Protein AF-A0AAV4IF94-F1 (afdb_monomer_lite)

Radius of gyration: 17.46 Å; chains: 1; bounding box: 34×35×50 Å

Sequence (118 aa):
MRVDFKATEMWFYRKILKVKGCDKRTNNNMLEELSAKRVILQAVAVRRLKCIGHAIGNKNFSLMATVRQGKKKASKHSITYMEDNRKASGMGMQEIVHEFLDSDSYWRRVVLTYGGGR

Organism: NCBI:txid1093978

Secondary structure (DSSP, 8-state):
----HHHHHHHHHHHHTT--GGG---HHHHHHHTT---HHHHHHHHHHHHHHHHHHH-TT-HHHHHHHTT-SPPPHHHHHHHHHHHHHHS--HHHHHHHHHH-HHHHHHHHHHHTT--

Structure (mmCIF, N/CA/C/O backbone):
data_AF-A0AAV4IF94-F1
#
_entry.id   AF-A0AAV4IF94-F1
#
loop_
_atom_site.group_PDB
_atom_site.id
_atom_site.type_symbol
_atom_site.label_atom_id
_atom_site.label_alt_id
_atom_site.label_comp_id
_atom_site.label_asym_id
_atom_site.label_entity_id
_atom_site.label_seq_id
_atom_site.pdbx_PDB_ins_code
_atom_site.Cartn_x
_atom_site.Cartn_y
_atom_site.Cartn_z
_atom_site.occupancy
_atom_site.B_iso_or_equiv
_atom_site.auth_seq_id
_atom_site.auth_comp_id
_atom_site.auth_asym_id
_atom_site.auth_atom_id
_atom_site.pdbx_PDB_model_num
ATOM 1 N N . MET A 1 1 ? -4.686 20.000 -3.535 1.00 40.78 1 MET A N 1
ATOM 2 C CA . MET A 1 1 ? -5.116 19.325 -2.291 1.00 40.78 1 MET A CA 1
ATOM 3 C C . MET A 1 1 ? -4.385 17.990 -2.191 1.00 40.78 1 MET A C 1
ATOM 5 O O . MET A 1 1 ? -4.522 17.175 -3.094 1.00 40.78 1 MET A O 1
ATOM 9 N N . ARG A 1 2 ? -3.529 17.794 -1.179 1.00 58.91 2 ARG A N 1
ATOM 10 C CA . ARG A 1 2 ? -2.791 16.534 -0.974 1.00 58.91 2 ARG A CA 1
ATOM 11 C C . ARG A 1 2 ? -3.663 15.618 -0.120 1.00 58.91 2 ARG A C 1
ATOM 13 O O . ARG A 1 2 ? -3.918 15.946 1.032 1.00 58.91 2 ARG A O 1
ATOM 20 N N . VAL A 1 3 ? -4.145 14.517 -0.686 1.00 66.00 3 VAL A N 1
ATOM 21 C CA . VAL A 1 3 ? -4.924 13.527 0.068 1.00 66.00 3 VAL A CA 1
ATOM 22 C C . VAL A 1 3 ? -3.947 12.565 0.738 1.00 66.00 3 VAL A C 1
ATOM 24 O O . VAL A 1 3 ? -3.199 11.865 0.056 1.00 66.00 3 VAL A O 1
ATOM 27 N N . ASP A 1 4 ? -3.922 12.561 2.069 1.00 80.38 4 ASP A N 1
ATOM 28 C CA . ASP A 1 4 ? -3.169 11.579 2.845 1.00 80.38 4 ASP A CA 1
ATOM 29 C C . ASP A 1 4 ? -4.019 10.316 3.018 1.00 80.38 4 ASP A C 1
ATOM 31 O O . ASP A 1 4 ? -4.918 10.256 3.856 1.00 80.38 4 ASP A O 1
ATOM 35 N N . PHE A 1 5 ? -3.716 9.290 2.223 1.00 83.06 5 PHE A N 1
ATOM 36 C CA . PHE A 1 5 ? -4.433 8.017 2.246 1.00 83.06 5 PHE A CA 1
ATOM 37 C C . PHE A 1 5 ? -4.372 7.307 3.605 1.00 83.06 5 PHE A C 1
ATOM 39 O O . PHE A 1 5 ? -5.317 6.596 3.940 1.00 83.06 5 PHE A O 1
ATOM 46 N N . LYS A 1 6 ? -3.320 7.518 4.415 1.00 84.81 6 LYS A N 1
ATOM 47 C CA . LYS A 1 6 ? -3.251 6.963 5.778 1.00 84.81 6 LYS A CA 1
ATOM 48 C C . LYS A 1 6 ? -4.264 7.652 6.682 1.00 84.81 6 LYS A C 1
ATOM 50 O O . LYS A 1 6 ? -4.968 6.979 7.434 1.00 84.81 6 LYS A O 1
ATOM 55 N N . ALA A 1 7 ? -4.345 8.979 6.604 1.00 87.12 7 ALA A N 1
ATOM 56 C CA . ALA A 1 7 ? -5.310 9.763 7.368 1.00 87.12 7 ALA A CA 1
ATOM 57 C C . ALA A 1 7 ? -6.751 9.458 6.930 1.00 87.12 7 ALA A C 1
ATOM 59 O O . ALA A 1 7 ? -7.622 9.270 7.777 1.00 87.12 7 ALA A O 1
ATOM 60 N N . THR A 1 8 ? -6.989 9.332 5.623 1.00 88.00 8 THR A N 1
ATOM 61 C CA . THR A 1 8 ? -8.291 8.953 5.059 1.00 88.00 8 THR A CA 1
ATOM 62 C C . THR A 1 8 ? -8.726 7.561 5.514 1.00 88.00 8 THR A C 1
ATOM 64 O O . THR A 1 8 ? -9.849 7.392 5.979 1.00 88.00 8 THR A O 1
ATOM 67 N N . GLU A 1 9 ? -7.838 6.568 5.446 1.00 89.56 9 GLU A N 1
ATOM 68 C CA . GLU A 1 9 ? -8.119 5.224 5.954 1.00 89.56 9 GLU A CA 1
ATOM 69 C C . GLU A 1 9 ? -8.448 5.247 7.454 1.00 89.56 9 GLU A C 1
ATOM 71 O O . GLU A 1 9 ? -9.434 4.646 7.881 1.00 89.56 9 GLU A O 1
ATOM 76 N N . MET A 1 10 ? -7.688 6.006 8.251 1.00 90.94 10 MET A N 1
ATOM 77 C CA . MET A 1 10 ? -7.994 6.136 9.675 1.00 90.94 10 MET A CA 1
ATOM 78 C C . MET A 1 10 ? -9.332 6.813 9.946 1.00 90.94 10 MET A C 1
ATOM 80 O O . MET A 1 10 ? -10.014 6.460 10.906 1.00 90.94 10 MET A O 1
ATOM 84 N N . TRP A 1 11 ? -9.716 7.781 9.118 1.00 89.12 11 TRP A N 1
ATOM 85 C CA . TRP A 1 11 ? -11.013 8.433 9.223 1.00 89.12 11 TRP A CA 1
ATOM 86 C C . TRP A 1 11 ? -12.160 7.448 8.969 1.00 89.12 11 TRP A C 1
ATOM 88 O O . TRP A 1 11 ? -13.117 7.428 9.743 1.00 89.12 11 TRP A O 1
ATOM 98 N N . PHE A 1 12 ? -12.037 6.575 7.962 1.00 90.19 12 PHE A N 1
ATOM 99 C CA . PHE A 1 12 ? -13.022 5.517 7.720 1.00 90.19 12 PHE A CA 1
ATOM 100 C C . PHE A 1 12 ? -13.141 4.565 8.914 1.00 90.19 12 PHE A C 1
ATOM 102 O O . PHE A 1 12 ? -14.250 4.322 9.388 1.00 90.19 12 PHE A O 1
ATOM 109 N N . TYR A 1 13 ? -12.020 4.091 9.465 1.00 90.69 13 TYR A N 1
ATOM 110 C CA . TYR A 1 13 ? -12.038 3.210 10.639 1.00 90.69 13 TYR A CA 1
ATOM 111 C C . TYR A 1 13 ? -12.658 3.881 11.871 1.00 90.69 13 TYR A C 1
ATOM 113 O O . TYR A 1 13 ? -13.479 3.267 12.550 1.00 90.69 13 TYR A O 1
ATOM 121 N N . ARG A 1 14 ? -12.378 5.169 12.112 1.00 90.38 14 ARG A N 1
ATOM 122 C CA . ARG A 1 14 ? -13.033 5.944 13.184 1.00 90.38 14 ARG A CA 1
ATOM 123 C C . ARG A 1 14 ? -14.549 6.014 13.018 1.00 90.38 14 ARG A C 1
ATOM 125 O O . ARG A 1 14 ? -15.267 5.968 14.014 1.00 90.38 14 ARG A O 1
ATOM 132 N N . LYS A 1 15 ? -15.038 6.137 11.780 1.00 90.44 15 LYS A N 1
ATOM 133 C CA . LYS A 1 15 ? -16.476 6.160 11.481 1.00 90.44 15 LYS A CA 1
ATOM 134 C C . LYS A 1 15 ? -17.131 4.798 11.691 1.00 90.44 15 LYS A C 1
ATOM 136 O O . LYS A 1 15 ? -18.201 4.755 12.289 1.00 90.44 15 LYS A O 1
ATOM 141 N N . ILE A 1 16 ? -16.479 3.714 11.267 1.00 90.00 16 ILE A N 1
ATOM 142 C CA . ILE A 1 16 ? -16.959 2.337 11.477 1.00 90.00 16 ILE A CA 1
ATOM 143 C C . ILE A 1 16 ? -17.067 2.029 12.976 1.00 90.00 16 ILE A C 1
ATOM 145 O O . ILE A 1 16 ? -18.111 1.575 13.435 1.00 90.00 16 ILE A O 1
ATOM 149 N N . LEU A 1 17 ? -16.030 2.366 13.746 1.00 88.25 17 LEU A N 1
ATOM 150 C CA . LEU A 1 17 ? -15.977 2.167 15.198 1.00 88.25 17 LEU A CA 1
ATOM 151 C C . LEU A 1 17 ? -16.796 3.196 15.999 1.00 88.25 17 LEU A C 1
ATOM 153 O O . LEU A 1 17 ? -16.843 3.123 17.223 1.00 88.25 17 LEU A O 1
ATOM 157 N N . LYS A 1 18 ? -17.424 4.177 15.331 1.00 90.00 18 LYS A N 1
ATOM 158 C CA . LYS A 1 18 ? -18.195 5.270 15.954 1.00 90.00 18 LYS A CA 1
ATOM 159 C C . LYS A 1 18 ? -17.442 5.982 17.095 1.00 90.00 18 LYS A C 1
ATOM 161 O O . LYS A 1 18 ? -18.048 6.379 18.088 1.00 90.00 18 LYS A O 1
ATOM 166 N N . VAL A 1 19 ? -16.130 6.168 16.938 1.00 86.00 19 VAL A N 1
ATOM 167 C CA . VAL A 1 19 ? -15.259 6.767 17.965 1.00 86.00 19 VAL A CA 1
ATOM 168 C C . VAL A 1 19 ? -15.695 8.202 18.253 1.00 86.00 19 VAL A C 1
ATOM 170 O O . VAL A 1 19 ? -15.755 9.030 17.337 1.00 86.00 19 VAL A O 1
ATOM 173 N N . LYS A 1 20 ? -15.956 8.526 19.523 1.00 83.06 20 LYS A N 1
ATOM 174 C CA . LYS A 1 20 ? -16.226 9.901 19.950 1.00 83.06 20 LYS A CA 1
ATOM 175 C C . LYS A 1 20 ? -14.902 10.646 20.109 1.00 83.06 20 LYS A C 1
ATOM 177 O O . LYS A 1 20 ? -13.887 10.071 20.495 1.00 83.06 20 LYS A O 1
ATOM 182 N N . GLY A 1 21 ? -14.897 11.953 19.839 1.00 74.12 21 GLY A N 1
ATOM 183 C CA . GLY A 1 21 ? -13.679 12.774 19.945 1.00 74.12 21 GLY A CA 1
ATOM 184 C C . GLY A 1 21 ? -13.031 12.733 21.337 1.00 74.12 21 GLY A C 1
ATOM 185 O O . GLY A 1 21 ? -11.813 12.835 21.458 1.00 74.12 21 GLY A O 1
ATOM 186 N N . CYS A 1 22 ? -13.838 12.508 22.375 1.00 80.25 22 CYS A N 1
ATOM 187 C CA . CYS A 1 22 ? -13.405 12.416 23.766 1.00 80.25 22 CYS A CA 1
ATOM 188 C C . CYS A 1 22 ? -12.680 11.104 24.109 1.00 80.25 22 CYS A C 1
ATOM 190 O O . CYS A 1 22 ? -11.950 11.073 25.094 1.00 80.25 22 CYS A O 1
ATOM 192 N N . ASP A 1 23 ? -12.825 10.049 23.299 1.00 78.81 23 ASP A N 1
ATOM 193 C CA . ASP A 1 23 ? -12.333 8.701 23.630 1.00 78.81 23 ASP A CA 1
ATOM 194 C C . ASP A 1 23 ? -10.800 8.573 23.537 1.00 78.81 23 ASP A C 1
ATOM 196 O O . ASP A 1 23 ? -10.254 7.511 23.825 1.00 78.81 23 ASP A O 1
ATOM 200 N N . LYS A 1 24 ? -10.091 9.625 23.085 1.00 79.38 24 LYS A N 1
ATOM 201 C CA . LYS A 1 24 ? -8.620 9.691 22.922 1.00 79.38 24 LYS A CA 1
ATOM 202 C C . LYS A 1 24 ? -7.994 8.427 22.296 1.00 79.38 24 LYS A C 1
ATOM 204 O O . LYS A 1 24 ? -6.855 8.075 22.593 1.00 79.38 24 LYS A O 1
ATOM 209 N N . ARG A 1 25 ? -8.708 7.748 21.385 1.00 84.19 25 ARG A N 1
ATOM 210 C CA . ARG A 1 25 ? -8.216 6.512 20.753 1.00 84.19 25 ARG A CA 1
ATOM 211 C C . ARG A 1 25 ? -7.068 6.782 19.785 1.00 84.19 25 ARG A C 1
ATOM 213 O O . ARG A 1 25 ? -7.185 7.612 18.870 1.00 84.19 25 ARG A O 1
ATOM 220 N N . THR A 1 26 ? -5.984 6.031 19.958 1.00 88.19 26 THR A N 1
ATOM 221 C CA . THR A 1 26 ? -4.805 6.061 19.087 1.00 88.19 26 THR A CA 1
ATOM 222 C C . THR A 1 26 ? -5.046 5.274 17.798 1.00 88.19 26 THR A C 1
ATOM 224 O O . THR A 1 26 ? -5.944 4.438 17.709 1.00 88.19 26 THR A O 1
ATOM 227 N N . ASN A 1 27 ? -4.232 5.541 16.772 1.00 85.88 27 ASN A N 1
ATOM 228 C CA . ASN A 1 27 ? -4.340 4.833 15.494 1.00 85.88 27 ASN A CA 1
ATOM 229 C C . ASN A 1 27 ? -4.049 3.333 15.618 1.00 85.88 27 ASN A C 1
ATOM 231 O O . ASN A 1 27 ? -4.677 2.554 14.912 1.00 85.88 27 ASN A O 1
ATOM 235 N N . ASN A 1 28 ? -3.136 2.941 16.510 1.00 85.81 28 ASN A N 1
ATOM 236 C CA . ASN A 1 28 ? -2.769 1.538 16.709 1.00 85.81 28 ASN A CA 1
ATOM 237 C C . ASN A 1 28 ? -3.906 0.759 17.370 1.00 85.81 28 ASN A C 1
ATOM 239 O O . ASN A 1 28 ? -4.298 -0.278 16.853 1.00 85.81 28 ASN A O 1
ATOM 243 N N . ASN A 1 29 ? -4.512 1.328 18.416 1.00 87.06 29 ASN A N 1
ATOM 244 C CA . ASN A 1 29 ? -5.628 0.708 19.126 1.00 87.06 29 ASN A CA 1
ATOM 245 C C . ASN A 1 29 ? -6.804 0.393 18.179 1.00 87.06 29 ASN A C 1
ATOM 247 O O . ASN A 1 29 ? -7.326 -0.714 18.182 1.00 87.06 29 ASN A O 1
ATOM 251 N N . MET A 1 30 ? -7.148 1.317 17.273 1.00 86.44 30 MET A N 1
ATOM 252 C CA . MET A 1 30 ? -8.211 1.071 16.287 1.00 86.44 30 MET A CA 1
ATOM 253 C C . MET A 1 30 ? -7.867 -0.024 15.270 1.00 86.44 30 MET A C 1
ATOM 255 O O . MET A 1 30 ? -8.762 -0.713 14.790 1.00 86.44 30 MET A O 1
ATOM 259 N N . LEU A 1 31 ? -6.593 -0.160 14.888 1.00 87.38 31 LEU A N 1
ATOM 260 C CA . LEU A 1 31 ? -6.167 -1.214 13.962 1.00 87.38 31 LEU A CA 1
ATOM 261 C C . LEU A 1 31 ? -6.176 -2.585 14.638 1.00 87.38 31 LEU A C 1
ATOM 263 O O . LEU A 1 31 ? -6.569 -3.558 14.000 1.00 87.38 31 LEU A O 1
ATOM 267 N N . GLU A 1 32 ? -5.768 -2.646 15.907 1.00 87.31 32 GLU A N 1
ATOM 268 C CA . GLU A 1 32 ? -5.824 -3.850 16.740 1.00 87.31 32 GLU A CA 1
ATOM 269 C C . GLU A 1 32 ? -7.272 -4.309 16.942 1.00 87.31 32 GLU A C 1
ATOM 271 O O . GLU A 1 32 ? -7.593 -5.463 16.671 1.00 87.31 32 GLU A O 1
ATOM 276 N N . GLU A 1 33 ? -8.168 -3.391 17.311 1.00 86.25 33 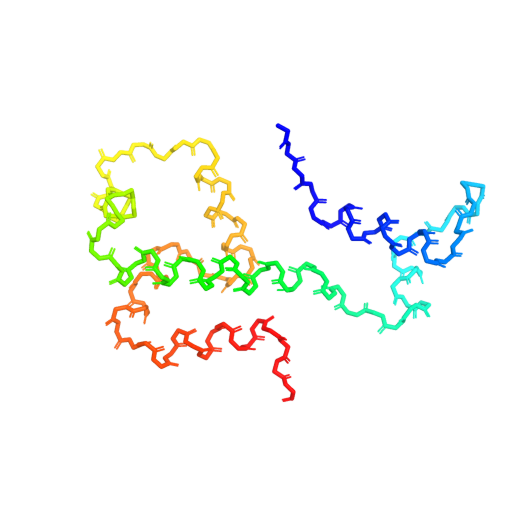GLU A N 1
ATOM 277 C CA . GLU A 1 33 ? -9.595 -3.671 17.521 1.00 86.25 33 GLU A CA 1
ATOM 278 C C . GLU A 1 33 ? -10.284 -4.195 16.253 1.00 86.25 33 GLU A C 1
ATOM 280 O O . GLU A 1 33 ? -11.080 -5.127 16.312 1.00 86.25 33 GLU A O 1
ATOM 285 N N . LEU A 1 34 ? -9.942 -3.640 15.087 1.00 85.12 34 LEU A N 1
ATOM 286 C CA . LEU A 1 34 ? -10.459 -4.110 13.799 1.00 85.12 34 LEU A CA 1
ATOM 287 C C . LEU A 1 34 ? -9.708 -5.329 13.249 1.00 85.12 34 LEU A C 1
ATOM 289 O O . LEU A 1 34 ? -10.072 -5.821 12.181 1.00 85.12 34 LEU A O 1
ATOM 293 N N . SER A 1 35 ? -8.635 -5.780 13.914 1.00 83.88 35 SER A N 1
ATOM 294 C CA . SER A 1 35 ? -7.689 -6.770 13.376 1.00 83.88 35 SER A CA 1
ATOM 295 C C . SER A 1 35 ? -7.265 -6.453 11.929 1.00 83.88 35 SER A C 1
ATOM 297 O O . SER A 1 35 ? -7.056 -7.338 11.097 1.00 83.88 35 SER A O 1
ATOM 299 N N . ALA A 1 36 ? -7.173 -5.161 11.597 1.00 78.19 36 ALA A N 1
ATOM 300 C CA . ALA A 1 36 ? -7.078 -4.681 10.227 1.00 78.19 36 ALA A CA 1
ATOM 301 C C . ALA A 1 36 ? -5.629 -4.376 9.836 1.00 78.19 36 ALA A C 1
ATOM 303 O O . ALA A 1 36 ? -4.965 -3.507 10.403 1.00 78.19 36 ALA A O 1
ATOM 304 N N . LYS A 1 37 ? -5.155 -5.021 8.767 1.00 73.62 37 LYS A N 1
ATOM 305 C CA . LYS A 1 37 ? -3.865 -4.711 8.137 1.00 73.62 37 LYS A CA 1
ATOM 306 C C . LYS A 1 37 ? -4.046 -3.672 7.032 1.00 73.62 37 LYS A C 1
ATOM 308 O O . LYS A 1 37 ? -4.157 -4.063 5.882 1.00 73.62 37 LYS A O 1
ATOM 313 N N . ARG A 1 38 ? -4.100 -2.373 7.370 1.00 81.38 38 ARG A N 1
ATOM 314 C CA . ARG A 1 38 ? -3.960 -1.208 6.445 1.00 81.38 38 ARG A CA 1
ATOM 315 C C . ARG A 1 38 ? -4.437 -1.445 4.990 1.00 81.38 38 ARG A C 1
ATOM 317 O O . ARG A 1 38 ? -3.726 -1.150 4.024 1.00 81.38 38 ARG A O 1
ATOM 324 N N . VAL A 1 39 ? -5.636 -2.010 4.841 1.00 82.94 39 VAL A N 1
ATOM 325 C CA . VAL A 1 39 ? -6.089 -2.656 3.599 1.00 82.94 39 VAL A CA 1
ATOM 326 C C . VAL A 1 39 ? -6.265 -1.636 2.479 1.00 82.94 39 VAL A C 1
ATOM 328 O O . VAL A 1 39 ? -5.923 -1.896 1.325 1.00 82.94 39 VAL A O 1
ATOM 331 N N . ILE A 1 40 ? -6.759 -0.441 2.809 1.00 83.19 40 ILE A N 1
ATOM 332 C CA . ILE A 1 40 ? -7.014 0.611 1.823 1.00 83.19 40 ILE A CA 1
ATOM 333 C C . ILE A 1 40 ? -5.689 1.137 1.284 1.00 83.19 40 ILE A C 1
ATOM 335 O O . ILE A 1 40 ? -5.520 1.273 0.070 1.00 83.19 40 ILE A O 1
ATOM 339 N N . LEU A 1 41 ? -4.729 1.401 2.173 1.00 84.25 41 LEU A N 1
ATOM 340 C CA . LEU A 1 41 ? -3.415 1.896 1.778 1.00 84.25 41 LEU A CA 1
ATOM 341 C C . LEU A 1 41 ? -2.703 0.895 0.859 1.00 84.25 41 LEU A C 1
ATOM 343 O O . LEU A 1 41 ? -2.152 1.281 -0.174 1.00 84.25 41 LEU A O 1
ATOM 347 N N . GLN A 1 42 ? -2.785 -0.391 1.199 1.00 83.56 42 GLN A N 1
ATOM 348 C CA . GLN A 1 42 ? -2.238 -1.482 0.402 1.00 83.56 42 GLN A CA 1
ATOM 349 C C . GLN A 1 42 ? -2.903 -1.567 -0.980 1.00 83.56 42 GLN A C 1
ATOM 351 O O . GLN A 1 42 ? -2.233 -1.602 -2.013 1.00 83.56 42 GLN A O 1
ATOM 356 N N . ALA A 1 43 ? -4.233 -1.503 -1.024 1.00 85.81 43 ALA A N 1
ATOM 357 C CA . ALA A 1 43 ? -4.998 -1.560 -2.262 1.00 85.81 43 ALA A CA 1
ATOM 358 C C . ALA A 1 43 ? -4.742 -0.350 -3.184 1.00 85.81 43 ALA A C 1
ATOM 360 O O . ALA A 1 43 ? -4.800 -0.479 -4.413 1.00 85.81 43 ALA A O 1
ATOM 361 N N . VAL A 1 44 ? -4.461 0.826 -2.613 1.00 85.19 44 VAL A N 1
ATOM 362 C CA . VAL A 1 44 ? -4.037 2.022 -3.356 1.00 85.19 44 VAL A CA 1
ATOM 363 C C . VAL A 1 44 ? -2.623 1.842 -3.905 1.00 85.19 44 VAL A C 1
ATOM 365 O O . VAL A 1 44 ? -2.394 2.154 -5.074 1.00 85.19 44 VAL A O 1
ATOM 368 N N . ALA A 1 45 ? -1.692 1.301 -3.115 1.00 82.06 45 ALA A N 1
ATOM 369 C CA . ALA A 1 45 ? -0.326 1.026 -3.562 1.00 82.06 45 ALA A CA 1
ATOM 370 C C . ALA A 1 45 ? -0.301 0.057 -4.758 1.00 82.06 45 ALA A C 1
ATOM 372 O O . ALA A 1 45 ? 0.290 0.370 -5.790 1.00 82.06 45 ALA A O 1
ATOM 373 N N . VAL A 1 46 ? -1.043 -1.053 -4.682 1.00 85.44 46 VAL A N 1
ATOM 374 C CA . VAL A 1 46 ? -1.186 -2.019 -5.789 1.00 85.44 46 VAL A CA 1
ATOM 375 C C . VAL A 1 46 ? -1.718 -1.355 -7.057 1.00 85.44 46 VAL A C 1
ATOM 377 O O . VAL A 1 46 ? -1.199 -1.584 -8.148 1.00 85.44 46 VAL A O 1
ATOM 380 N N . ARG A 1 47 ? -2.758 -0.519 -6.939 1.00 85.62 47 ARG A N 1
ATOM 381 C CA . ARG A 1 47 ? -3.330 0.194 -8.092 1.00 85.62 47 ARG A CA 1
ATOM 382 C C . ARG A 1 47 ? -2.335 1.169 -8.708 1.00 85.62 47 ARG A C 1
ATOM 384 O O . ARG A 1 47 ? -2.232 1.215 -9.929 1.00 85.62 47 ARG A O 1
ATOM 391 N N . ARG A 1 48 ? -1.582 1.908 -7.887 1.00 82.69 48 ARG A N 1
ATOM 392 C CA . ARG A 1 48 ? -0.529 2.814 -8.372 1.00 82.69 48 ARG A CA 1
ATOM 393 C C . ARG A 1 48 ? 0.522 2.057 -9.173 1.00 82.69 48 ARG A C 1
ATOM 395 O O . ARG A 1 48 ? 0.810 2.466 -10.292 1.00 82.69 48 ARG A O 1
ATOM 402 N N . LEU A 1 49 ? 1.015 0.932 -8.652 1.00 80.25 49 LEU A N 1
ATOM 403 C CA . LEU 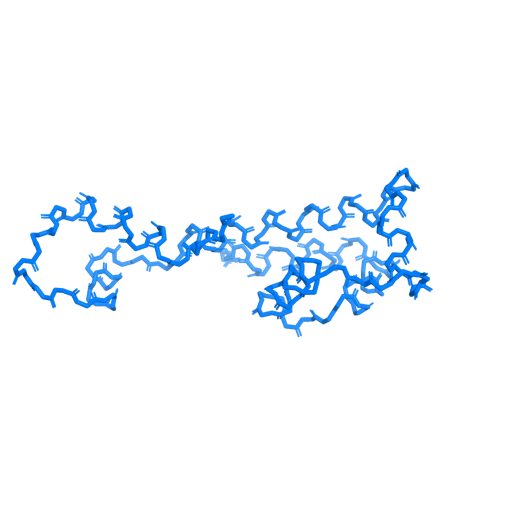A 1 49 ? 1.962 0.084 -9.374 1.00 80.25 49 LEU A CA 1
ATOM 404 C C . LEU A 1 49 ? 1.352 -0.398 -10.698 1.00 80.25 49 LEU A C 1
ATOM 406 O O . LEU A 1 49 ? 1.919 -0.158 -11.756 1.00 80.25 49 LEU A O 1
ATOM 410 N N . LYS A 1 50 ? 0.134 -0.948 -10.705 1.00 84.00 50 LYS A N 1
ATOM 411 C CA . LYS A 1 50 ? -0.528 -1.352 -11.963 1.00 84.00 50 LYS A CA 1
ATOM 412 C C . LYS A 1 50 ? -0.612 -0.221 -12.996 1.00 84.00 50 LYS A C 1
ATOM 414 O O . LYS A 1 50 ? -0.321 -0.458 -14.166 1.00 84.00 50 LYS A O 1
ATOM 419 N N . CYS A 1 51 ? -0.946 1.000 -12.573 1.00 82.00 51 CYS A N 1
ATOM 420 C CA . CYS A 1 51 ? -0.959 2.166 -13.460 1.00 82.00 51 CYS A CA 1
ATOM 421 C C . CYS A 1 51 ? 0.427 2.477 -14.040 1.00 82.00 51 CYS A C 1
ATOM 423 O O . CYS A 1 51 ? 0.528 2.800 -15.219 1.00 82.00 51 CYS A O 1
ATOM 425 N N . ILE A 1 52 ? 1.490 2.357 -13.241 1.00 78.56 52 ILE A N 1
ATOM 426 C CA . ILE A 1 52 ? 2.871 2.564 -13.698 1.00 78.56 52 ILE A CA 1
ATOM 427 C C . ILE A 1 52 ? 3.255 1.517 -14.734 1.00 78.56 52 ILE A C 1
ATOM 429 O O . ILE A 1 52 ? 3.728 1.887 -15.802 1.00 78.56 52 ILE A O 1
ATOM 433 N N . GLY A 1 53 ? 2.991 0.236 -14.465 1.00 76.94 53 GLY A N 1
ATOM 434 C CA . GLY A 1 53 ? 3.257 -0.830 -15.430 1.00 76.94 53 GLY A CA 1
ATOM 435 C C . GLY A 1 53 ? 2.511 -0.608 -16.748 1.00 76.94 53 GLY A C 1
ATOM 436 O O . GLY A 1 53 ? 3.105 -0.677 -17.820 1.00 76.94 53 GLY A O 1
ATOM 437 N N . HIS A 1 54 ? 1.230 -0.229 -16.682 1.00 80.12 54 HIS A N 1
ATOM 438 C CA . HIS A 1 54 ? 0.461 0.121 -17.879 1.00 80.12 54 HIS A CA 1
ATOM 439 C C . HIS A 1 54 ? 1.072 1.308 -18.642 1.00 80.12 54 HIS A C 1
ATOM 441 O O . HIS A 1 54 ? 1.178 1.271 -19.866 1.00 80.12 54 HIS A O 1
ATOM 447 N N . ALA A 1 55 ? 1.508 2.347 -17.930 1.00 76.25 55 ALA A N 1
ATOM 448 C CA . ALA A 1 55 ? 2.100 3.531 -18.539 1.00 76.25 55 ALA A CA 1
ATOM 449 C C . ALA A 1 55 ? 3.516 3.288 -19.102 1.00 76.25 55 ALA A C 1
ATOM 451 O O . ALA A 1 55 ? 3.907 3.970 -20.044 1.00 76.25 55 ALA A O 1
ATOM 452 N N . ILE A 1 56 ? 4.278 2.329 -18.560 1.00 73.75 56 ILE A N 1
ATOM 453 C CA . ILE A 1 56 ? 5.579 1.904 -19.109 1.00 73.75 56 ILE A CA 1
ATOM 454 C C . ILE A 1 56 ? 5.379 1.039 -20.361 1.00 73.75 56 ILE A C 1
ATOM 456 O O . ILE A 1 56 ? 6.071 1.242 -21.358 1.00 73.75 56 ILE A O 1
ATOM 460 N N . GLY A 1 57 ? 4.432 0.096 -20.326 1.00 69.81 57 GLY A N 1
ATOM 461 C CA . GLY A 1 57 ? 4.162 -0.810 -21.447 1.00 69.81 57 GLY A CA 1
ATOM 462 C C . GLY A 1 57 ? 3.511 -0.128 -22.654 1.00 69.81 57 GLY A C 1
ATOM 463 O O . GLY A 1 57 ? 3.664 -0.582 -23.787 1.00 69.81 57 GLY A O 1
ATOM 464 N N . ASN A 1 58 ? 2.803 0.982 -22.440 1.00 72.75 58 ASN A N 1
ATOM 465 C CA . ASN A 1 58 ? 2.105 1.690 -23.504 1.00 72.75 58 ASN A CA 1
ATOM 466 C C . ASN A 1 58 ? 2.979 2.794 -24.129 1.00 72.75 58 ASN A C 1
ATOM 468 O O . ASN A 1 58 ? 3.219 3.841 -23.528 1.00 72.75 58 ASN A O 1
ATOM 472 N N . LYS A 1 59 ? 3.387 2.594 -25.389 1.00 61.97 59 LYS A N 1
ATOM 473 C CA . LYS A 1 59 ? 4.195 3.551 -26.173 1.00 61.97 59 LYS A CA 1
ATOM 474 C C . LYS A 1 59 ? 3.522 4.921 -26.362 1.00 61.97 59 LYS A C 1
ATOM 476 O O . LYS A 1 59 ? 4.220 5.899 -26.618 1.00 61.97 59 LYS A O 1
ATOM 481 N N . ASN A 1 60 ? 2.201 5.011 -26.187 1.00 61.81 60 ASN A N 1
ATOM 482 C CA . ASN A 1 60 ? 1.443 6.258 -26.321 1.00 61.81 60 ASN A CA 1
ATOM 483 C C . ASN A 1 60 ? 1.491 7.139 -25.057 1.00 61.81 60 ASN A C 1
ATOM 485 O O . ASN A 1 60 ? 1.117 8.311 -25.112 1.00 61.81 60 ASN A O 1
ATOM 489 N N . PHE A 1 61 ? 1.984 6.632 -23.918 1.00 62.66 61 PHE A N 1
ATOM 490 C CA . PHE A 1 61 ? 2.183 7.435 -22.706 1.00 62.66 61 PHE A CA 1
ATOM 491 C C . PHE A 1 61 ? 3.487 8.250 -22.789 1.00 62.66 61 PHE A C 1
ATOM 493 O O . PHE A 1 61 ? 4.509 7.942 -22.169 1.00 62.66 61 PHE A O 1
ATOM 500 N N . SER A 1 62 ? 3.436 9.353 -23.540 1.00 56.97 62 SER A N 1
ATOM 501 C CA . SER A 1 62 ? 4.576 10.256 -23.781 1.00 56.97 62 SER A CA 1
ATOM 502 C C . SER A 1 62 ? 5.211 10.823 -22.502 1.00 56.97 62 SER A C 1
ATOM 504 O O . SER A 1 62 ? 6.414 11.095 -22.475 1.00 56.97 62 SER A O 1
ATOM 506 N N . LEU A 1 63 ? 4.431 10.965 -21.421 1.00 58.12 63 LEU A N 1
ATOM 507 C CA . LEU A 1 63 ? 4.890 11.491 -20.133 1.00 58.12 63 LEU A CA 1
ATOM 508 C C . LEU A 1 63 ? 5.883 10.547 -19.439 1.00 58.12 63 LEU A C 1
ATOM 510 O O . LEU A 1 63 ? 6.910 10.995 -18.932 1.00 58.12 63 LEU A O 1
ATOM 514 N N . MET A 1 64 ? 5.616 9.238 -19.455 1.00 59.88 64 MET A N 1
ATOM 515 C CA . MET A 1 64 ? 6.535 8.257 -18.870 1.00 59.88 64 MET A CA 1
ATOM 516 C C . MET A 1 64 ? 7.760 8.057 -19.752 1.00 59.88 64 MET A C 1
ATOM 518 O O . MET A 1 64 ? 8.855 7.893 -19.227 1.00 59.88 64 MET A O 1
ATOM 522 N N . ALA A 1 65 ? 7.615 8.179 -21.075 1.00 58.19 65 ALA A N 1
ATOM 523 C CA . ALA A 1 65 ? 8.750 8.199 -21.992 1.00 58.19 65 ALA A CA 1
ATOM 524 C C . ALA A 1 65 ? 9.682 9.404 -21.744 1.00 58.19 65 ALA A C 1
ATOM 526 O O . ALA A 1 65 ? 10.902 9.251 -21.773 1.00 58.19 65 ALA A O 1
ATOM 527 N N . THR A 1 66 ? 9.142 10.589 -21.436 1.00 59.56 66 THR A N 1
ATOM 528 C CA . THR A 1 66 ? 9.960 11.781 -21.129 1.00 59.56 66 THR A CA 1
ATOM 529 C C . THR A 1 66 ? 10.618 11.722 -19.751 1.00 59.56 66 THR A C 1
ATOM 531 O O . THR A 1 66 ? 11.764 12.153 -19.622 1.00 59.56 66 THR A O 1
ATOM 534 N N . VAL A 1 67 ? 9.941 11.160 -18.741 1.00 58.81 67 VAL A N 1
ATOM 535 C CA . VAL A 1 67 ? 10.539 10.877 -17.422 1.00 58.81 67 VAL A CA 1
ATOM 536 C C . VAL A 1 67 ? 11.618 9.795 -17.535 1.00 58.81 67 VAL A C 1
ATOM 538 O O . VAL A 1 67 ? 12.711 9.980 -17.007 1.00 58.81 67 VAL A O 1
ATOM 541 N N . ARG A 1 68 ? 11.362 8.716 -18.290 1.00 56.78 68 ARG A N 1
ATOM 542 C CA . ARG A 1 68 ? 12.329 7.644 -18.594 1.00 56.78 68 ARG A CA 1
ATOM 543 C C . ARG A 1 68 ? 13.602 8.185 -19.240 1.00 56.78 68 ARG A C 1
ATOM 545 O O . ARG A 1 68 ? 14.685 7.711 -18.933 1.00 56.78 68 ARG A O 1
ATOM 552 N N . GLN A 1 69 ? 13.477 9.169 -20.128 1.00 60.38 69 GLN A N 1
ATOM 553 C CA . GLN A 1 69 ? 14.614 9.770 -20.827 1.00 60.38 69 GLN A CA 1
ATOM 554 C C . GLN A 1 69 ? 15.333 10.862 -20.012 1.00 60.38 69 GLN A C 1
ATOM 556 O O . GLN A 1 69 ? 16.306 11.422 -20.505 1.00 60.38 69 GLN A O 1
ATOM 561 N N . GLY A 1 70 ? 14.851 11.225 -18.814 1.00 57.88 70 GLY A N 1
ATOM 562 C CA . GLY A 1 70 ? 15.442 12.296 -17.997 1.00 57.88 70 GLY A CA 1
ATOM 563 C C . GLY A 1 70 ? 15.347 13.701 -18.613 1.00 57.88 70 GLY A C 1
ATOM 564 O O . GLY A 1 70 ? 15.920 14.650 -18.087 1.00 57.88 70 GLY A O 1
ATOM 565 N N . LYS A 1 71 ? 14.609 13.861 -19.721 1.00 56.38 71 LYS A N 1
ATOM 566 C CA . LYS A 1 71 ? 14.587 15.085 -20.545 1.00 56.38 71 LYS A CA 1
ATOM 567 C C . LYS A 1 71 ? 13.705 16.207 -19.987 1.00 56.38 71 LYS A C 1
ATOM 569 O O . LYS A 1 71 ? 13.730 17.318 -20.506 1.00 56.38 71 LYS A O 1
ATOM 574 N N . LYS A 1 72 ? 12.910 15.943 -18.945 1.00 58.62 72 LYS A N 1
ATOM 575 C CA . LYS A 1 72 ? 12.098 16.954 -18.247 1.00 58.62 72 LYS A CA 1
ATOM 576 C C . LYS A 1 72 ? 12.345 16.894 -16.746 1.00 58.62 72 LYS A C 1
ATOM 578 O O . LYS A 1 72 ? 12.290 15.817 -16.156 1.00 58.62 72 LYS A O 1
ATOM 583 N N . LYS A 1 73 ? 12.519 18.065 -16.115 1.00 57.69 73 LYS A N 1
ATOM 584 C CA . LYS A 1 73 ? 12.435 18.189 -14.653 1.00 57.69 73 LYS A CA 1
ATOM 585 C C . LYS A 1 73 ? 11.073 17.662 -14.207 1.00 57.69 73 LYS A C 1
ATOM 587 O O . LYS A 1 73 ? 10.033 18.171 -14.628 1.00 57.69 73 LYS A O 1
ATOM 592 N N . ALA A 1 74 ? 11.088 16.629 -13.372 1.00 61.25 74 ALA A N 1
ATOM 593 C CA . ALA A 1 74 ? 9.881 16.117 -12.752 1.00 61.25 74 ALA A CA 1
ATOM 594 C C . ALA A 1 74 ? 9.234 17.241 -11.932 1.00 61.25 74 ALA A C 1
ATOM 596 O O . ALA A 1 74 ? 9.901 17.930 -11.158 1.00 61.25 74 ALA A O 1
ATOM 597 N N . SER A 1 75 ? 7.928 17.447 -12.104 1.00 66.38 75 SER A N 1
ATOM 598 C CA . SER A 1 75 ? 7.195 18.357 -11.227 1.00 66.38 75 SER A CA 1
ATOM 599 C C . SER A 1 75 ? 7.284 17.856 -9.782 1.00 66.38 75 SER A C 1
ATOM 601 O O . SER A 1 75 ? 7.425 16.655 -9.543 1.00 66.38 75 SER A O 1
ATOM 603 N N . LYS A 1 76 ? 7.127 18.746 -8.796 1.00 66.69 76 LYS A N 1
ATOM 604 C CA . LYS A 1 76 ? 7.084 18.368 -7.369 1.00 66.69 76 LYS A CA 1
ATOM 605 C C . LYS A 1 76 ? 6.109 17.209 -7.096 1.00 66.69 76 LYS A C 1
ATOM 607 O O . LYS A 1 76 ? 6.406 16.324 -6.300 1.00 66.69 76 LYS A O 1
ATOM 612 N N . HIS A 1 77 ? 4.980 17.189 -7.807 1.00 65.88 77 HIS A N 1
ATOM 613 C CA . HIS A 1 77 ? 3.978 16.125 -7.731 1.00 65.88 77 HIS A CA 1
ATOM 614 C C . HIS A 1 77 ? 4.479 14.796 -8.309 1.00 65.88 77 HIS A C 1
ATOM 616 O O . HIS A 1 77 ? 4.229 13.753 -7.717 1.00 65.88 77 HIS A O 1
ATOM 622 N N . SER A 1 78 ? 5.220 14.832 -9.418 1.00 64.81 78 SER A N 1
ATOM 623 C CA . SER A 1 78 ? 5.851 13.647 -10.010 1.00 64.81 78 SER A CA 1
ATOM 624 C C . SER A 1 78 ? 6.947 13.075 -9.101 1.00 64.81 78 SER A C 1
ATOM 626 O O . SER A 1 78 ? 6.984 11.870 -8.878 1.00 64.81 78 SER A O 1
ATOM 628 N N . ILE A 1 79 ? 7.761 13.934 -8.474 1.00 66.06 79 ILE A N 1
ATOM 629 C CA . ILE A 1 79 ? 8.770 13.521 -7.480 1.00 66.06 79 ILE A CA 1
ATOM 630 C C . ILE A 1 79 ? 8.098 12.853 -6.278 1.00 66.06 79 ILE A C 1
ATOM 632 O O . ILE A 1 79 ? 8.469 11.749 -5.904 1.00 66.06 79 ILE A O 1
ATOM 636 N N . THR A 1 80 ? 7.062 13.482 -5.713 1.00 68.00 80 THR A N 1
ATOM 637 C CA . THR A 1 80 ? 6.305 12.902 -4.590 1.00 68.00 80 THR A CA 1
ATOM 638 C C . THR A 1 80 ? 5.652 11.575 -4.972 1.00 68.00 80 THR A C 1
ATOM 640 O O . THR A 1 80 ? 5.663 10.639 -4.183 1.00 68.00 80 THR A O 1
ATOM 643 N N . TYR A 1 81 ? 5.103 11.469 -6.184 1.00 69.75 81 TYR A N 1
ATOM 644 C CA . TYR A 1 81 ? 4.527 10.223 -6.680 1.00 69.75 81 TYR A CA 1
ATOM 645 C C . TYR A 1 81 ? 5.587 9.117 -6.767 1.00 69.75 81 TYR A C 1
ATOM 647 O O . TYR A 1 81 ? 5.355 8.012 -6.284 1.00 69.75 81 TYR 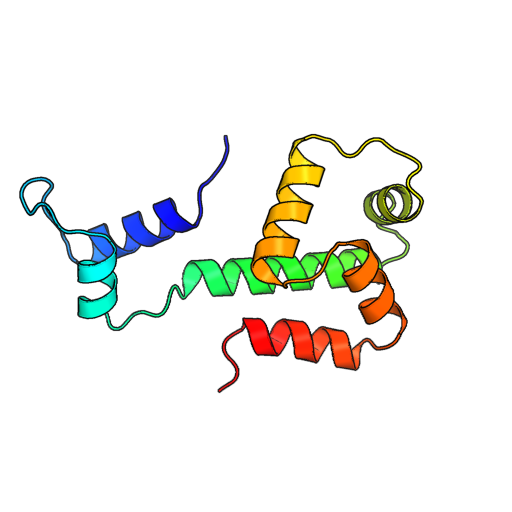A O 1
ATOM 655 N N . MET A 1 82 ? 6.771 9.422 -7.308 1.00 71.00 82 MET A N 1
ATOM 656 C CA . MET A 1 82 ? 7.895 8.484 -7.358 1.00 71.00 82 MET A CA 1
ATOM 657 C C . MET A 1 82 ? 8.410 8.102 -5.965 1.00 71.0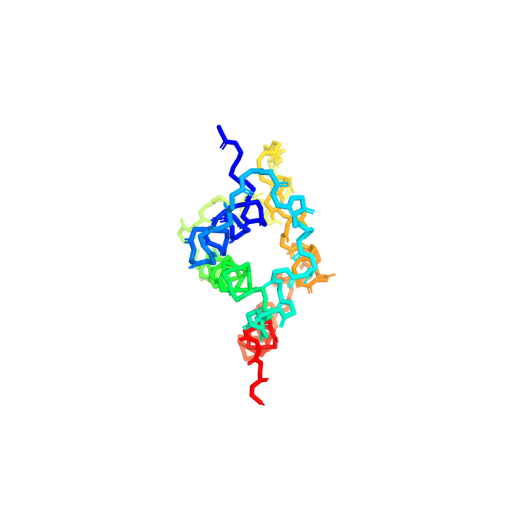0 82 MET A C 1
ATOM 659 O O . MET A 1 82 ? 8.682 6.929 -5.731 1.00 71.00 82 MET A O 1
ATOM 663 N N . GLU A 1 83 ? 8.498 9.042 -5.023 1.00 72.62 83 GLU A N 1
ATOM 664 C CA . GLU A 1 83 ? 8.870 8.745 -3.635 1.00 72.62 83 GLU A CA 1
ATOM 665 C C . GLU A 1 83 ? 7.841 7.868 -2.924 1.00 72.62 83 GLU A C 1
ATOM 667 O O . GLU A 1 83 ? 8.215 6.947 -2.201 1.00 72.62 83 GLU A O 1
ATOM 672 N N . ASP A 1 84 ? 6.549 8.124 -3.123 1.00 71.44 84 ASP A N 1
ATOM 673 C CA . ASP A 1 84 ? 5.486 7.289 -2.568 1.00 71.44 84 ASP A CA 1
ATOM 674 C C . ASP A 1 84 ? 5.565 5.864 -3.131 1.00 71.44 84 ASP A C 1
ATOM 676 O O . ASP A 1 84 ? 5.395 4.898 -2.387 1.00 71.44 84 ASP A O 1
ATOM 680 N N . ASN A 1 85 ? 5.861 5.723 -4.427 1.00 69.88 85 ASN A N 1
ATOM 681 C CA . ASN A 1 85 ? 6.084 4.418 -5.044 1.00 69.88 85 ASN A CA 1
ATOM 682 C C . ASN A 1 85 ? 7.341 3.750 -4.499 1.00 69.88 85 ASN A C 1
ATOM 684 O O . ASN A 1 85 ? 7.301 2.555 -4.239 1.00 69.88 85 ASN A O 1
ATOM 688 N N . ARG A 1 86 ? 8.421 4.497 -4.256 1.00 77.38 86 ARG A N 1
ATOM 689 C CA . ARG A 1 86 ? 9.633 3.967 -3.621 1.00 77.38 86 ARG A CA 1
ATOM 690 C C . ARG A 1 86 ? 9.363 3.490 -2.200 1.00 77.38 86 ARG A C 1
ATOM 692 O O . ARG A 1 86 ? 9.795 2.411 -1.826 1.00 77.38 86 ARG A O 1
ATOM 699 N N . LYS A 1 87 ? 8.596 4.247 -1.412 1.00 75.06 87 LYS A N 1
ATOM 700 C CA . LYS A 1 87 ? 8.172 3.829 -0.065 1.00 75.06 87 LYS A CA 1
ATOM 701 C C . LYS A 1 87 ? 7.292 2.583 -0.100 1.00 75.06 87 LYS A C 1
ATOM 703 O O . LYS A 1 87 ? 7.355 1.779 0.821 1.00 75.06 87 LYS A O 1
ATOM 708 N N . ALA A 1 88 ? 6.461 2.448 -1.132 1.00 69.75 88 ALA A N 1
ATOM 709 C CA . ALA A 1 88 ? 5.580 1.302 -1.292 1.00 69.75 88 ALA A CA 1
ATOM 710 C C . ALA A 1 88 ? 6.316 0.060 -1.811 1.00 69.75 88 ALA A C 1
ATOM 712 O O . ALA A 1 88 ? 6.086 -1.017 -1.287 1.00 69.75 88 ALA A O 1
ATOM 713 N N . SER A 1 89 ? 7.180 0.210 -2.817 1.00 68.81 89 SER A N 1
ATOM 714 C CA . SER A 1 89 ? 7.816 -0.887 -3.561 1.00 68.81 89 SER A CA 1
ATOM 715 C C . SER A 1 89 ? 9.263 -1.182 -3.164 1.00 68.81 89 SER A C 1
ATOM 717 O O . SER A 1 89 ? 9.862 -2.114 -3.681 1.00 68.81 89 SER A O 1
ATOM 719 N N . GLY A 1 90 ? 9.879 -0.353 -2.319 1.00 77.19 90 GLY A N 1
ATOM 720 C CA . GLY A 1 90 ? 11.320 -0.400 -2.044 1.00 77.19 90 GLY A CA 1
ATOM 721 C C . GLY A 1 90 ? 12.204 0.025 -3.225 1.00 77.19 90 GLY A C 1
ATOM 722 O O . GLY A 1 90 ? 13.367 0.350 -3.012 1.00 77.19 90 GLY A O 1
ATOM 723 N N . MET A 1 91 ? 11.647 0.094 -4.436 1.00 75.69 91 MET A N 1
ATOM 724 C CA . MET A 1 91 ? 12.360 0.326 -5.687 1.00 75.69 91 MET A CA 1
ATOM 725 C C . MET A 1 91 ? 12.202 1.770 -6.167 1.00 75.69 91 MET A C 1
ATOM 727 O O . MET A 1 91 ? 11.134 2.385 -6.094 1.00 75.69 91 MET A O 1
ATOM 731 N N . GLY A 1 92 ? 13.284 2.329 -6.689 1.00 75.94 92 GLY A N 1
ATOM 732 C CA . GLY A 1 92 ? 13.278 3.561 -7.456 1.00 75.94 92 GLY A CA 1
ATOM 733 C C . GLY A 1 92 ? 12.611 3.385 -8.821 1.00 75.94 92 GLY A C 1
ATOM 734 O O . GLY A 1 92 ? 12.454 2.287 -9.347 1.00 75.94 92 GLY A O 1
ATOM 735 N N . MET A 1 93 ? 12.242 4.505 -9.443 1.00 70.50 93 MET A N 1
ATOM 736 C CA . MET A 1 93 ? 11.557 4.500 -10.740 1.00 70.50 93 MET A CA 1
ATOM 737 C C . MET A 1 93 ? 12.381 3.832 -11.854 1.00 70.50 93 MET A C 1
ATOM 739 O O . MET A 1 93 ? 11.812 3.182 -12.723 1.00 70.50 93 MET A O 1
ATOM 743 N N . GLN A 1 94 ? 13.709 3.987 -11.843 1.00 71.81 94 GLN A N 1
ATOM 744 C CA . GLN A 1 94 ? 14.571 3.356 -12.848 1.00 71.81 94 GLN A CA 1
ATOM 745 C C . GLN A 1 94 ? 14.666 1.842 -12.663 1.00 71.81 94 GLN A C 1
ATOM 747 O O . GLN A 1 94 ? 14.616 1.126 -13.654 1.00 71.81 94 GLN A O 1
ATOM 752 N N . GLU A 1 95 ? 14.714 1.368 -11.418 1.00 75.75 95 GLU A N 1
ATOM 753 C CA . GLU A 1 95 ? 14.667 -0.061 -11.091 1.00 75.75 95 GLU A CA 1
ATOM 754 C C . GLU A 1 95 ? 13.324 -0.648 -11.529 1.00 75.75 95 GLU A C 1
ATOM 756 O O . GLU A 1 95 ? 13.300 -1.625 -12.259 1.00 75.75 95 GLU A O 1
ATOM 761 N N . ILE A 1 96 ? 12.204 0.022 -11.228 1.00 75.44 96 ILE A N 1
ATOM 762 C CA . ILE A 1 96 ? 10.873 -0.390 -11.707 1.00 75.44 96 ILE A CA 1
ATOM 763 C C . ILE A 1 96 ? 10.830 -0.493 -13.237 1.00 75.44 96 ILE A C 1
ATOM 765 O O . ILE A 1 96 ? 10.266 -1.441 -13.773 1.00 75.44 96 ILE A O 1
ATOM 769 N N . VAL A 1 97 ? 11.400 0.481 -13.954 1.00 72.44 97 VAL A N 1
ATOM 770 C CA . VAL A 1 97 ? 11.450 0.453 -15.423 1.00 72.44 97 VAL A CA 1
ATOM 771 C C . VAL A 1 97 ? 12.340 -0.682 -15.923 1.00 72.44 97 VAL A C 1
ATOM 773 O O . VAL A 1 97 ? 11.956 -1.350 -16.876 1.00 72.44 97 VAL A O 1
ATOM 776 N N . HIS A 1 98 ? 13.498 -0.901 -15.302 1.00 71.88 98 HIS A N 1
ATOM 777 C CA . HIS A 1 98 ? 14.410 -1.989 -15.645 1.00 71.88 98 HIS A CA 1
ATOM 778 C C . HIS A 1 98 ? 13.734 -3.353 -15.452 1.00 71.88 98 HIS A C 1
ATOM 780 O O . HIS A 1 98 ? 13.604 -4.108 -16.408 1.00 71.88 98 HIS A O 1
ATOM 786 N N . GLU A 1 99 ? 13.195 -3.608 -14.260 1.00 70.81 99 GLU A N 1
ATOM 787 C CA . GLU A 1 99 ? 12.486 -4.841 -13.901 1.00 70.81 99 GLU A CA 1
ATOM 788 C C . GLU A 1 99 ? 11.253 -5.093 -14.783 1.00 70.81 99 GLU A C 1
ATOM 790 O O . GLU A 1 99 ? 10.973 -6.223 -15.183 1.00 70.81 99 GLU A O 1
ATOM 795 N N . PHE A 1 100 ? 10.507 -4.038 -15.129 1.00 69.31 100 PHE A N 1
ATOM 796 C CA . PHE A 1 100 ? 9.348 -4.153 -16.014 1.00 69.31 100 PHE A CA 1
ATOM 797 C C . PHE A 1 100 ? 9.741 -4.528 -17.450 1.00 69.31 100 PHE A C 1
ATOM 799 O O . PHE A 1 100 ? 9.011 -5.264 -18.111 1.00 69.31 100 PHE A O 1
ATOM 806 N N . LEU A 1 101 ? 10.863 -3.998 -17.948 1.00 65.62 101 LEU A N 1
ATOM 807 C CA . LEU A 1 101 ? 11.361 -4.292 -19.294 1.00 65.62 101 LEU A CA 1
ATOM 808 C C . LEU A 1 101 ? 12.008 -5.677 -19.383 1.00 65.62 101 LEU A C 1
ATOM 810 O O . LEU A 1 101 ? 11.919 -6.298 -20.439 1.00 65.62 101 LEU A O 1
ATOM 814 N N . ASP A 1 102 ? 12.630 -6.139 -18.298 1.00 68.88 102 ASP A N 1
ATOM 815 C CA . ASP A 1 102 ? 13.316 -7.430 -18.241 1.00 68.88 102 ASP A CA 1
ATOM 816 C C . ASP A 1 102 ? 12.326 -8.598 -18.086 1.00 68.88 102 ASP A C 1
ATOM 818 O O . ASP A 1 102 ? 12.459 -9.632 -18.741 1.00 68.88 102 ASP A O 1
ATOM 822 N N . SER A 1 103 ? 11.260 -8.435 -17.286 1.00 68.06 103 SER A N 1
ATOM 823 C CA . SER A 1 103 ? 10.229 -9.470 -17.168 1.00 68.06 103 SER A CA 1
ATOM 824 C C . SER A 1 103 ? 8.869 -8.959 -16.673 1.00 68.06 103 SER A C 1
ATOM 826 O O . SER A 1 103 ? 8.645 -8.734 -15.482 1.00 68.06 103 SER A O 1
ATOM 828 N N . ASP A 1 104 ? 7.873 -8.933 -17.565 1.00 67.62 104 ASP A N 1
ATOM 829 C CA . ASP A 1 104 ? 6.458 -8.682 -17.219 1.00 67.62 104 ASP A CA 1
ATOM 830 C C . ASP A 1 104 ? 5.943 -9.654 -16.125 1.00 67.62 104 ASP A C 1
ATOM 832 O O . ASP A 1 104 ? 5.119 -9.299 -15.276 1.00 67.62 104 ASP A O 1
ATOM 836 N N . SER A 1 105 ? 6.489 -10.876 -16.071 1.00 69.44 105 SER A N 1
ATOM 837 C CA . SER A 1 105 ? 6.184 -11.865 -15.026 1.00 69.44 105 SER A CA 1
ATOM 838 C C . SER A 1 105 ? 6.745 -11.498 -13.644 1.00 69.44 105 SER A C 1
ATOM 840 O O . SER A 1 105 ? 6.080 -11.737 -12.629 1.00 69.44 105 SER A O 1
ATOM 842 N N . TYR A 1 106 ? 7.919 -10.863 -13.589 1.00 72.62 106 TYR A N 1
ATOM 843 C CA . TYR A 1 106 ? 8.502 -10.350 -12.352 1.00 72.62 106 TYR A CA 1
ATOM 844 C C . TYR A 1 106 ? 7.696 -9.158 -11.840 1.00 72.62 106 TYR A C 1
ATOM 846 O O . TYR A 1 106 ? 7.330 -9.115 -10.667 1.00 72.62 106 TYR A O 1
ATOM 854 N N . TRP A 1 107 ? 7.294 -8.248 -12.729 1.00 74.56 107 TRP A N 1
ATOM 855 C CA . TRP A 1 107 ? 6.455 -7.117 -12.341 1.00 74.56 107 TRP A CA 1
ATOM 856 C C . TRP A 1 107 ? 5.120 -7.546 -11.728 1.00 74.56 107 TRP A C 1
ATOM 858 O O . TRP A 1 107 ? 4.704 -7.029 -10.688 1.00 74.56 107 TRP A O 1
ATOM 868 N N . ARG A 1 108 ? 4.454 -8.542 -12.326 1.00 75.75 108 ARG A N 1
ATOM 869 C CA . ARG A 1 108 ? 3.244 -9.129 -11.734 1.00 75.75 108 ARG A CA 1
ATOM 870 C C . ARG A 1 108 ? 3.519 -9.692 -10.343 1.00 75.75 108 ARG A C 1
ATOM 872 O O . ARG A 1 108 ? 2.695 -9.492 -9.456 1.00 75.75 108 ARG A O 1
ATOM 879 N N . ARG A 1 109 ? 4.672 -10.336 -10.134 1.00 77.25 109 ARG A N 1
ATOM 880 C CA . ARG A 1 109 ? 5.089 -10.843 -8.821 1.00 77.25 109 ARG A CA 1
ATOM 881 C C . ARG A 1 109 ? 5.250 -9.714 -7.811 1.00 77.25 109 ARG A C 1
ATOM 883 O O . ARG A 1 109 ? 4.639 -9.810 -6.759 1.00 77.25 109 ARG A O 1
ATOM 890 N N . VAL A 1 110 ? 5.963 -8.640 -8.159 1.00 74.81 110 VAL A N 1
ATOM 891 C CA . VAL A 1 110 ? 6.126 -7.434 -7.325 1.00 74.81 110 VAL A CA 1
ATOM 892 C C . VAL A 1 110 ? 4.760 -6.872 -6.923 1.00 74.81 110 VAL A C 1
ATOM 894 O O . VAL A 1 110 ? 4.477 -6.674 -5.745 1.00 74.81 110 VAL A O 1
ATOM 897 N N . VAL A 1 111 ? 3.853 -6.683 -7.883 1.00 78.38 111 VAL A N 1
ATOM 898 C CA . VAL A 1 111 ? 2.494 -6.187 -7.609 1.00 78.38 111 VAL A CA 1
ATOM 899 C C . VAL A 1 111 ? 1.712 -7.129 -6.678 1.00 78.38 111 VAL A C 1
ATOM 901 O O . VAL A 1 111 ? 0.939 -6.654 -5.842 1.00 78.38 111 VAL A O 1
ATOM 904 N N . LEU A 1 112 ? 1.901 -8.447 -6.804 1.00 75.06 112 LEU A N 1
ATOM 905 C CA . LEU A 1 112 ? 1.243 -9.462 -5.975 1.00 75.06 112 LEU A CA 1
ATOM 906 C C . LEU A 1 112 ? 1.806 -9.526 -4.550 1.00 75.06 112 LEU A C 1
ATOM 908 O O . LEU A 1 112 ? 1.015 -9.607 -3.612 1.00 75.06 112 LEU A O 1
ATOM 912 N N . THR A 1 113 ? 3.124 -9.422 -4.358 1.00 74.25 113 THR A N 1
ATOM 913 C CA . THR A 1 113 ? 3.733 -9.365 -3.017 1.00 74.25 113 THR A CA 1
ATOM 914 C C . THR A 1 113 ? 3.207 -8.172 -2.225 1.00 74.25 113 THR A C 1
ATOM 916 O O . THR A 1 113 ? 2.881 -8.312 -1.047 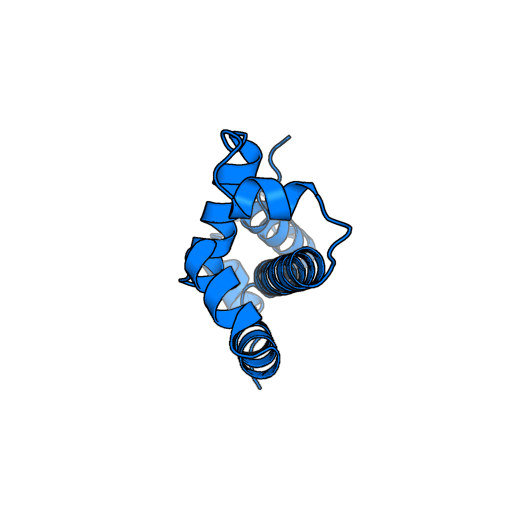1.00 74.25 113 THR A O 1
ATOM 919 N N . TYR A 1 114 ? 3.008 -7.021 -2.876 1.00 67.31 114 TYR A N 1
ATOM 920 C CA . TYR A 1 114 ? 2.407 -5.851 -2.227 1.00 67.31 114 TYR A CA 1
ATOM 921 C C . TYR A 1 114 ? 0.904 -5.961 -2.001 1.00 67.31 114 TYR A C 1
ATOM 923 O O . TYR A 1 114 ? 0.389 -5.290 -1.113 1.00 67.31 114 TYR A O 1
ATOM 931 N N . GLY A 1 115 ? 0.191 -6.804 -2.746 1.00 61.91 115 GLY A N 1
ATOM 932 C CA . GLY A 1 115 ? -1.245 -7.030 -2.572 1.00 61.91 115 GLY A CA 1
ATOM 933 C C . GLY A 1 115 ? -1.624 -7.893 -1.375 1.00 61.91 115 GLY A C 1
ATOM 934 O O . GLY A 1 115 ? -2.815 -8.105 -1.165 1.00 61.91 115 GLY A O 1
ATOM 935 N N . GLY A 1 116 ? -0.643 -8.358 -0.596 1.00 56.84 116 GLY A N 1
ATOM 936 C CA . GLY A 1 116 ? -0.880 -9.322 0.468 1.00 56.84 116 GLY A CA 1
ATOM 937 C C . GLY A 1 116 ? -1.048 -10.691 -0.161 1.00 56.84 116 GLY A C 1
ATOM 938 O O . GLY A 1 116 ? -2.161 -11.208 -0.234 1.00 56.84 116 GLY A O 1
ATOM 939 N N . GLY A 1 117 ? 0.064 -11.232 -0.669 1.00 44.84 117 GLY A N 1
ATOM 940 C CA 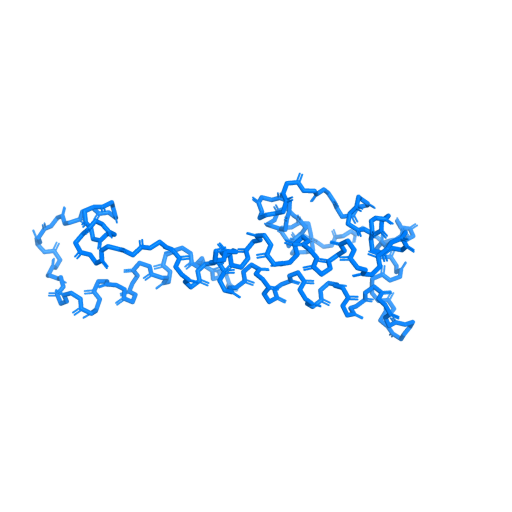. GLY A 1 117 ? 0.135 -12.636 -1.054 1.00 44.84 117 GLY A CA 1
ATOM 941 C C . GLY A 1 117 ? -0.475 -13.480 0.062 1.00 44.84 117 GLY A C 1
ATOM 942 O O . GLY A 1 117 ? -0.105 -13.313 1.225 1.00 44.84 117 GLY A O 1
ATOM 943 N N . ARG A 1 118 ? -1.487 -14.266 -0.311 1.00 38.09 118 ARG A N 1
ATOM 944 C CA . ARG A 1 118 ? -2.087 -15.281 0.554 1.00 38.09 118 ARG A CA 1
ATOM 945 C C . ARG A 1 118 ? -1.024 -16.268 1.005 1.00 38.09 118 ARG A C 1
ATOM 947 O O . ARG A 1 118 ? -0.147 -16.568 0.164 1.00 38.09 118 ARG A O 1
#

pLDDT: mean 74.36, std 11.23, range [38.09, 90.94]

Foldseek 3Di:
DDDDQLVVLLVVLCVVVVPDPVNPDDSVNSCVVVVHDSQRLLVVLLVLLVVLLVLLPDPPNVVVVCVQVVVDDQDPVRVVSQVSNCVQQVDGPNVSSVQSVVDVVVSVVSSCVSNPPD